Protein AF-A0A947ZDE8-F1 (afdb_monomer)

Sequence (44 aa):
SEWIGISHRLIAHGRKVCVARNPRCHDCPLVPYCPQGNHHLVSP

Secondary structure (DSSP, 8-state):
-HHHHHHHHHHHHHHHTS-TTS--GGG-TTGGG-HHHHHHHH--

pLDDT: mean 94.07, std 6.81, range [60.81, 98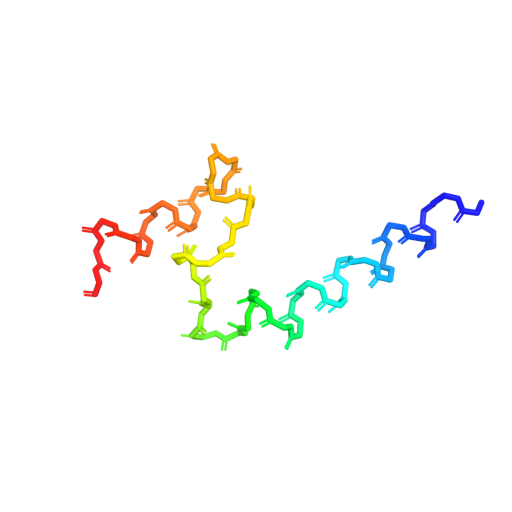.0]

Nearest PDB structures (foldseek):
  4uob-assembly1_A  TM=8.533E-01  e=5.949E-02  Deinococcus radiodurans R1 = ATCC 13939 = DSM 20539
  2abk-assembly1_A  T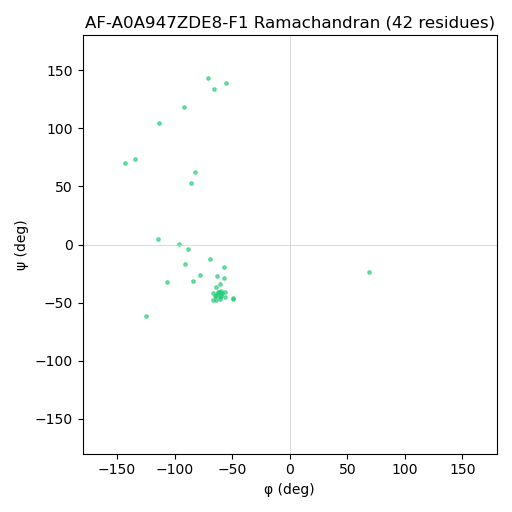M=9.239E-01  e=1.072E-01  Escherichia coli
  8a5g-assembly1_A  TM=8.715E-01  e=9.254E-02  Deinococcus radiodurans R1 = ATCC 13939 = DSM 20539
  7rdt-assembly1_A  TM=8.902E-01  e=1.796E-01  Homo sapiens
  5kn9-assembly1_A  TM=8.229E-01  e=2.595E-01  Geobacillus stearothermophilus

Radius of gyration: 11.53 Å; Cα contacts (8 Å, |Δi|>4): 23; chains: 1; bounding box: 27×15×30 Å

Mean predicted aligned error: 2.94 Å

Foldseek 3Di:
DVVVVVVVVVVVCCVPAVDPPDGNLVPDPCNVVDPVSVVVVVPD

Solvent-accessible surface area (backbone atoms only — not comparable to full-atom values): 2702 Å² total; per-residue (Å²): 113,67,69,61,57,49,51,52,51,52,53,51,41,35,72,74,34,56,27,84,102,64,52,43,42,96,80,37,90,56,34,95,78,30,73,66,37,48,48,52,72,79,58,118

Structure (mmCIF, N/CA/C/O backbone):
data_AF-A0A947ZDE8-F1
#
_entry.id   AF-A0A947ZDE8-F1
#
loop_
_atom_site.group_PDB
_atom_site.id
_atom_site.type_symbol
_atom_site.label_atom_id
_atom_site.label_alt_id
_atom_site.label_comp_id
_atom_site.label_asym_id
_atom_site.label_entity_id
_atom_site.label_seq_id
_atom_site.pdbx_PDB_ins_code
_atom_site.Cartn_x
_atom_site.Cartn_y
_atom_site.Cartn_z
_atom_site.occupancy
_atom_site.B_iso_or_equiv
_atom_site.auth_seq_id
_atom_site.auth_comp_id
_atom_site.auth_asym_id
_atom_site.auth_atom_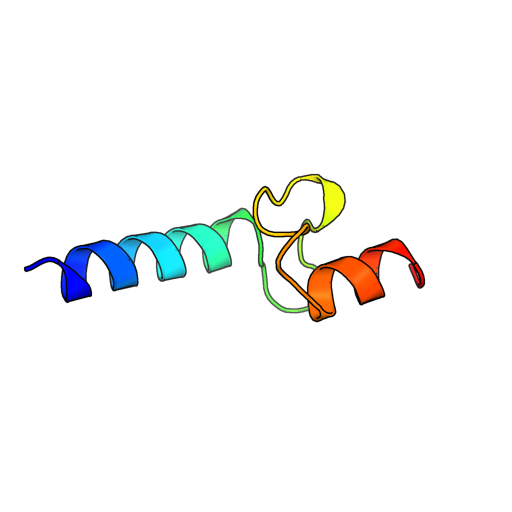id
_atom_site.pdbx_PDB_model_num
ATOM 1 N N . SER A 1 1 ? 13.743 -5.322 -16.138 1.00 79.12 1 SER A N 1
ATOM 2 C CA . SER A 1 1 ? 12.347 -5.799 -16.270 1.00 79.12 1 SER A CA 1
ATOM 3 C C . SER A 1 1 ? 11.604 -5.817 -14.936 1.00 79.12 1 SER A C 1
ATOM 5 O O . SER A 1 1 ? 10.412 -5.536 -14.945 1.00 79.12 1 SER A O 1
ATOM 7 N N . GLU A 1 2 ? 12.270 -6.069 -13.801 1.00 92.31 2 GLU A N 1
ATOM 8 C CA . GLU A 1 2 ? 11.642 -6.129 -12.463 1.00 92.31 2 GLU A CA 1
ATOM 9 C C . GLU A 1 2 ? 10.723 -4.949 -12.115 1.00 92.31 2 GLU A C 1
ATOM 11 O O . GLU A 1 2 ? 9.584 -5.158 -11.699 1.00 92.31 2 GLU A O 1
ATOM 16 N N . TRP A 1 3 ? 11.166 -3.712 -12.365 1.00 96.56 3 TRP A N 1
ATOM 17 C CA . TRP A 1 3 ? 10.369 -2.508 -12.103 1.00 96.56 3 TRP A CA 1
ATOM 18 C C . TRP A 1 3 ? 9.013 -2.515 -12.819 1.00 96.56 3 TRP A C 1
ATOM 20 O O . TRP A 1 3 ? 8.002 -2.195 -12.205 1.00 96.56 3 TRP A O 1
ATOM 30 N N . ILE A 1 4 ? 8.966 -2.973 -14.074 1.00 96.62 4 ILE A N 1
ATOM 31 C CA . ILE A 1 4 ? 7.721 -3.080 -14.852 1.00 96.62 4 ILE A CA 1
AT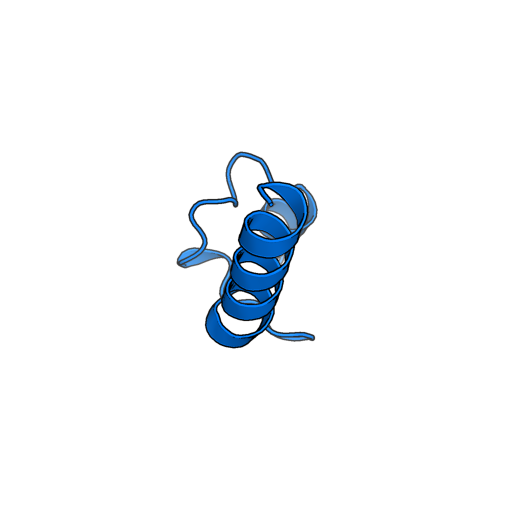OM 32 C C . ILE A 1 4 ? 6.778 -4.104 -14.205 1.00 96.62 4 ILE A C 1
ATOM 34 O O . ILE A 1 4 ? 5.585 -3.851 -14.038 1.00 96.62 4 ILE A O 1
ATOM 38 N N . GLY A 1 5 ? 7.316 -5.255 -13.794 1.00 97.62 5 GLY A N 1
ATOM 39 C CA . GLY A 1 5 ? 6.540 -6.294 -13.118 1.00 97.62 5 GLY A CA 1
ATOM 40 C C . GLY A 1 5 ? 5.982 -5.836 -11.768 1.00 97.62 5 GLY A C 1
ATOM 41 O O . GLY A 1 5 ? 4.859 -6.200 -11.411 1.00 97.62 5 GLY A O 1
ATOM 42 N N . ILE A 1 6 ? 6.739 -5.027 -11.024 1.00 97.00 6 ILE A N 1
ATOM 43 C CA . ILE A 1 6 ? 6.284 -4.404 -9.775 1.00 97.00 6 ILE A CA 1
ATOM 44 C C . ILE A 1 6 ? 5.176 -3.386 -10.064 1.00 97.00 6 ILE A C 1
ATOM 46 O O . ILE A 1 6 ? 4.120 -3.452 -9.435 1.00 97.00 6 ILE A O 1
ATOM 50 N N . SER A 1 7 ? 5.354 -2.504 -11.051 1.00 97.56 7 SER A N 1
ATOM 51 C CA . SER A 1 7 ? 4.342 -1.513 -11.435 1.00 97.56 7 SER A CA 1
ATOM 52 C C . SER A 1 7 ? 3.008 -2.165 -11.802 1.00 97.56 7 SER A C 1
ATOM 54 O O . SER A 1 7 ? 1.964 -1.750 -11.301 1.00 97.56 7 SER A O 1
ATOM 56 N N . HIS A 1 8 ? 3.020 -3.236 -12.602 1.00 97.75 8 HIS A N 1
ATOM 57 C CA . HIS A 1 8 ? 1.797 -3.968 -12.940 1.00 97.75 8 HIS A CA 1
ATOM 58 C C . HIS A 1 8 ? 1.112 -4.578 -11.711 1.00 97.75 8 HIS A C 1
ATOM 60 O O . HIS A 1 8 ? -0.113 -4.497 -11.592 1.00 97.75 8 HIS A O 1
ATOM 66 N N . ARG A 1 9 ? 1.882 -5.148 -10.774 1.00 97.12 9 ARG A N 1
ATOM 67 C CA . ARG A 1 9 ? 1.342 -5.699 -9.520 1.00 97.12 9 ARG A CA 1
ATOM 68 C C . ARG A 1 9 ? 0.702 -4.615 -8.652 1.00 97.12 9 ARG A C 1
ATOM 70 O O . ARG A 1 9 ? -0.399 -4.829 -8.150 1.00 97.12 9 ARG A O 1
ATOM 77 N N . LEU A 1 10 ? 1.334 -3.447 -8.529 1.00 97.38 10 LEU A N 1
ATOM 78 C CA . LEU A 1 10 ? 0.783 -2.312 -7.780 1.00 97.38 10 LEU A CA 1
ATOM 79 C C . LEU A 1 10 ? -0.511 -1.783 -8.412 1.00 97.38 10 LEU A C 1
ATOM 81 O O . LEU A 1 10 ? -1.497 -1.581 -7.705 1.00 97.38 10 LEU A O 1
ATOM 85 N N . ILE A 1 11 ? -0.551 -1.640 -9.740 1.00 97.94 11 ILE A N 1
ATOM 86 C CA . ILE A 1 11 ? -1.765 -1.236 -10.467 1.00 97.94 11 ILE A CA 1
ATOM 87 C C . ILE A 1 11 ? -2.891 -2.252 -10.239 1.00 97.94 11 ILE A C 1
ATOM 89 O O . ILE A 1 11 ? -4.022 -1.874 -9.930 1.00 97.94 11 ILE A O 1
ATOM 93 N N . ALA A 1 12 ? -2.597 -3.549 -10.362 1.00 98.00 12 ALA A N 1
ATOM 94 C CA . ALA A 1 12 ? -3.580 -4.603 -10.132 1.00 98.00 12 ALA A CA 1
ATOM 95 C C . ALA A 1 12 ? -4.101 -4.597 -8.684 1.00 98.00 12 ALA A C 1
ATOM 97 O O . ALA A 1 12 ? -5.304 -4.752 -8.468 1.00 98.00 12 ALA A O 1
ATOM 98 N N . HIS A 1 13 ? -3.220 -4.375 -7.706 1.00 97.88 13 HIS A N 1
ATOM 99 C CA . HIS A 1 13 ? -3.584 -4.268 -6.296 1.00 97.88 13 HIS A CA 1
ATOM 100 C C . HIS A 1 13 ? -4.494 -3.061 -6.026 1.00 97.88 13 HIS A C 1
ATOM 102 O O . HIS A 1 13 ? -5.551 -3.225 -5.415 1.00 97.88 13 HIS A O 1
ATOM 108 N N . GLY A 1 14 ? -4.148 -1.875 -6.536 1.00 97.75 14 GLY A N 1
ATOM 109 C CA . GLY A 1 14 ? -4.974 -0.670 -6.395 1.00 97.75 14 GLY A CA 1
ATOM 110 C C . GLY A 1 14 ? -6.363 -0.817 -7.022 1.00 97.75 14 GLY A C 1
ATOM 111 O O . GLY A 1 14 ?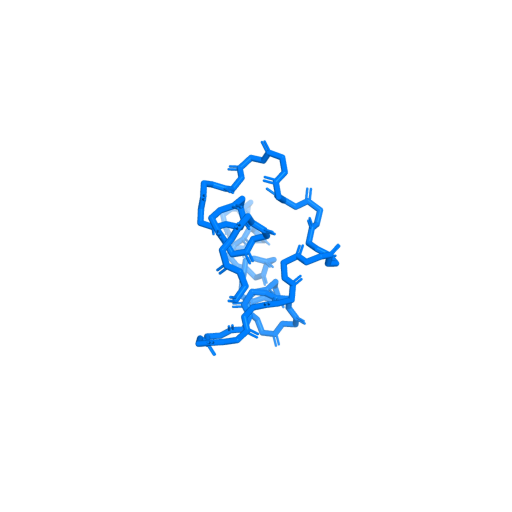 -7.349 -0.324 -6.490 1.00 97.75 14 GLY A O 1
ATOM 112 N N . ARG A 1 15 ? -6.481 -1.565 -8.124 1.00 97.88 15 ARG A N 1
ATOM 113 C CA . ARG A 1 15 ? -7.770 -1.791 -8.800 1.00 97.88 15 ARG A CA 1
ATOM 114 C C . ARG A 1 15 ? -8.666 -2.822 -8.113 1.00 97.88 15 ARG A C 1
ATOM 116 O O . ARG A 1 15 ? -9.874 -2.774 -8.315 1.00 97.88 15 ARG A O 1
ATOM 123 N N . LYS A 1 16 ? -8.094 -3.776 -7.371 1.00 97.38 16 LYS A N 1
ATOM 124 C CA . LYS A 1 16 ? -8.838 -4.908 -6.786 1.00 97.38 16 LYS A CA 1
ATOM 125 C C . LYS A 1 16 ? -9.034 -4.808 -5.273 1.00 97.38 16 LYS A C 1
ATOM 127 O O . LYS A 1 16 ? -10.038 -5.302 -4.771 1.00 97.38 16 LYS A O 1
ATOM 132 N N . VAL A 1 17 ? -8.079 -4.214 -4.559 1.00 97.50 17 V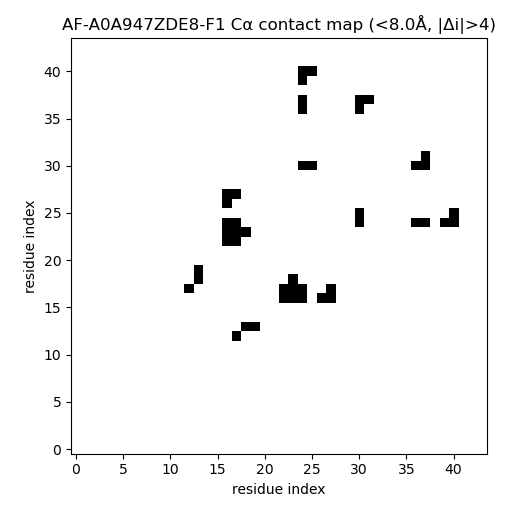AL A N 1
ATOM 133 C CA . VAL A 1 17 ? -8.014 -4.225 -3.088 1.00 97.50 17 VAL A CA 1
ATOM 134 C C . VAL A 1 17 ? -7.949 -2.804 -2.539 1.00 97.50 17 VAL A C 1
ATOM 136 O O . VAL A 1 17 ? -8.870 -2.374 -1.850 1.00 97.50 17 VAL A O 1
ATOM 139 N N . CYS A 1 18 ? -6.908 -2.042 -2.882 1.00 97.62 18 CYS A N 1
ATOM 140 C CA . CYS A 1 18 ? -6.731 -0.663 -2.413 1.00 97.62 18 CYS A CA 1
ATOM 141 C C . CYS A 1 18 ? -7.485 0.334 -3.315 1.00 97.62 18 CYS A C 1
ATOM 143 O O . CYS A 1 18 ? -6.902 1.264 -3.872 1.00 97.62 18 CYS A O 1
ATOM 145 N N . VAL A 1 19 ? -8.784 0.083 -3.515 1.00 97.06 19 VAL A N 1
ATOM 146 C CA . VAL A 1 19 ? -9.653 0.898 -4.374 1.00 97.06 19 VAL A CA 1
ATOM 147 C C . VAL A 1 19 ? -9.805 2.290 -3.767 1.00 97.06 19 VAL A C 1
ATOM 149 O O . VAL A 1 19 ? -10.047 2.437 -2.570 1.00 97.06 19 VAL A O 1
ATOM 152 N N . ALA A 1 20 ? -9.665 3.326 -4.596 1.00 95.56 20 ALA A N 1
ATOM 153 C CA . ALA A 1 20 ? -9.724 4.708 -4.138 1.00 95.56 20 ALA A CA 1
ATOM 154 C C . ALA A 1 20 ? -11.033 5.003 -3.385 1.00 95.56 20 ALA A C 1
ATOM 156 O O . ALA A 1 20 ? -12.111 4.598 -3.821 1.00 95.56 20 ALA A O 1
ATOM 157 N N . ARG A 1 21 ? -10.925 5.763 -2.286 1.00 92.44 21 ARG A N 1
ATOM 158 C CA . ARG A 1 21 ? -12.021 6.211 -1.398 1.00 92.44 21 ARG A CA 1
ATOM 159 C C . ARG A 1 21 ? -12.703 5.120 -0.565 1.00 92.44 21 ARG A C 1
ATOM 161 O O . ARG A 1 21 ? -13.252 5.458 0.472 1.00 92.44 21 ARG A O 1
ATOM 168 N N . ASN A 1 22 ? -12.658 3.854 -0.977 1.00 93.38 22 ASN A N 1
ATOM 169 C CA . ASN A 1 22 ? -13.217 2.735 -0.214 1.00 93.38 22 ASN A CA 1
ATOM 170 C C . ASN A 1 22 ? -12.331 1.479 -0.343 1.00 93.38 22 ASN A C 1
ATOM 172 O O . ASN A 1 22 ? -12.691 0.532 -1.051 1.00 93.38 22 ASN A O 1
ATOM 176 N N . PRO A 1 23 ? -11.133 1.482 0.267 1.00 96.69 23 PRO A N 1
ATOM 177 C CA . PRO A 1 23 ? -10.215 0.358 0.182 1.00 96.69 23 PRO A CA 1
ATOM 178 C C . PRO A 1 23 ? -10.735 -0.840 0.984 1.00 96.69 23 PRO A C 1
ATOM 180 O O . PRO A 1 23 ? -11.257 -0.707 2.089 1.00 96.69 23 PRO A O 1
ATOM 183 N N . ARG A 1 24 ? -10.517 -2.049 0.465 1.00 96.69 24 ARG A N 1
ATOM 184 C CA . ARG A 1 24 ? -10.861 -3.307 1.139 1.00 96.69 24 ARG A CA 1
ATOM 185 C C . ARG A 1 24 ? -9.768 -3.695 2.135 1.00 96.69 24 ARG A C 1
ATOM 187 O O . ARG A 1 24 ? -9.096 -4.708 1.962 1.00 96.69 24 ARG A O 1
ATOM 194 N N . CYS A 1 25 ? -9.542 -2.853 3.146 1.00 96.62 25 CYS A N 1
ATOM 195 C CA . CYS A 1 25 ? -8.430 -3.014 4.087 1.00 96.62 25 CYS A CA 1
ATOM 196 C C . CYS A 1 25 ? -8.483 -4.351 4.836 1.00 96.62 25 CYS A C 1
ATOM 198 O O . CYS A 1 25 ? -7.454 -5.001 4.925 1.00 96.62 25 CYS A O 1
ATOM 200 N N . HIS A 1 26 ? -9.657 -4.824 5.265 1.00 95.00 26 HIS A N 1
ATOM 201 C CA . HIS A 1 26 ? -9.795 -6.128 5.937 1.00 95.00 26 HIS A CA 1
ATOM 202 C C . HIS A 1 26 ? -9.272 -7.320 5.110 1.00 95.00 26 HIS A C 1
ATOM 204 O O . HIS A 1 26 ? -8.786 -8.289 5.683 1.00 95.00 26 HIS A O 1
ATOM 210 N N . ASP A 1 27 ? -9.315 -7.224 3.777 1.00 95.00 27 ASP A N 1
ATOM 211 C CA . ASP A 1 27 ? -8.877 -8.278 2.851 1.00 95.00 27 ASP A CA 1
ATOM 212 C C . ASP A 1 27 ? -7.428 -8.067 2.356 1.00 95.00 27 ASP A C 1
ATOM 214 O O . ASP A 1 27 ? -6.929 -8.814 1.509 1.00 95.00 27 ASP A O 1
ATOM 218 N N . CYS A 1 28 ? -6.747 -7.004 2.801 1.00 97.25 28 CYS A N 1
ATOM 219 C CA . CYS A 1 28 ? -5.478 -6.579 2.222 1.00 97.25 28 CYS A CA 1
ATOM 220 C C . CYS A 1 28 ? -4.273 -7.218 2.942 1.00 97.25 28 CYS A C 1
ATOM 222 O O . CYS A 1 28 ? -4.008 -6.901 4.102 1.00 97.25 28 CYS A O 1
ATOM 224 N N . PRO A 1 29 ? -3.444 -8.029 2.253 1.00 95.38 29 PRO A N 1
ATOM 225 C CA . PRO A 1 29 ? -2.289 -8.686 2.876 1.00 95.38 29 PRO A CA 1
ATOM 226 C C . PRO A 1 29 ? -1.170 -7.706 3.257 1.00 95.38 29 PRO A C 1
ATOM 228 O O . PRO A 1 29 ? -0.245 -8.069 3.975 1.00 95.38 29 PRO A O 1
ATOM 231 N N . LEU A 1 30 ? -1.235 -6.465 2.764 1.00 96.31 30 LEU A N 1
ATOM 232 C CA . LEU A 1 30 ? -0.260 -5.421 3.068 1.00 96.31 30 LEU A CA 1
ATOM 233 C C . LEU A 1 30 ? -0.620 -4.619 4.324 1.00 96.31 30 LEU A C 1
ATOM 235 O O . LEU A 1 30 ? 0.177 -3.775 4.719 1.00 96.31 30 LEU A O 1
ATOM 239 N N . VAL A 1 31 ? -1.774 -4.868 4.960 1.00 96.88 31 VAL A N 1
ATOM 240 C CA . VAL A 1 31 ? -2.203 -4.171 6.191 1.00 96.88 31 VAL A CA 1
ATOM 241 C C . VAL A 1 31 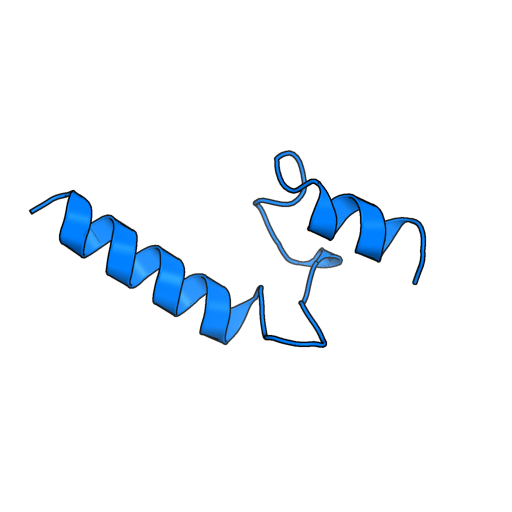? -1.133 -4.132 7.278 1.00 96.88 31 VAL A C 1
ATOM 243 O O . VAL A 1 31 ? -0.885 -3.035 7.773 1.00 96.88 31 VAL A O 1
ATOM 246 N N . PRO A 1 32 ? -0.425 -5.235 7.604 1.00 95.12 32 PRO A N 1
ATOM 247 C CA . PRO A 1 32 ? 0.616 -5.204 8.636 1.00 95.12 32 PRO A CA 1
ATOM 248 C C . PRO A 1 32 ? 1.728 -4.180 8.363 1.00 95.12 32 PRO A C 1
ATOM 250 O O . PRO A 1 32 ? 2.436 -3.775 9.279 1.00 95.12 32 PRO A O 1
ATOM 253 N N . TYR A 1 33 ? 1.862 -3.747 7.107 1.00 96.00 33 TYR A N 1
ATOM 254 C CA . TYR A 1 33 ? 2.852 -2.786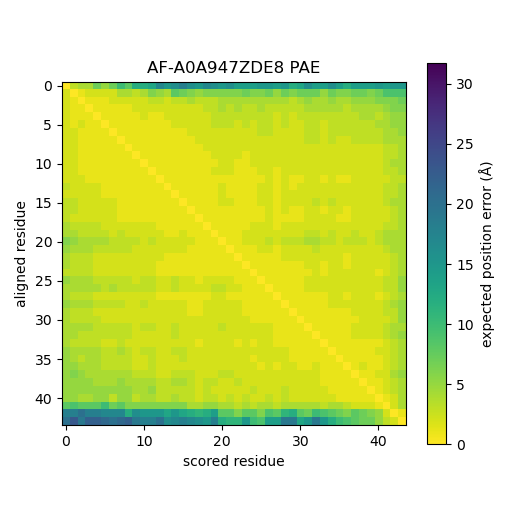 6.633 1.00 96.00 33 TYR A CA 1
ATOM 255 C C . TYR A 1 33 ? 2.221 -1.472 6.133 1.00 96.00 33 TYR A C 1
ATOM 257 O O . TYR A 1 33 ? 2.930 -0.625 5.594 1.00 96.00 33 TYR A O 1
ATOM 265 N N . CYS A 1 34 ? 0.901 -1.292 6.262 1.00 96.38 34 CYS A N 1
ATOM 266 C CA . CYS A 1 34 ? 0.156 -0.169 5.694 1.00 96.38 34 CYS A CA 1
ATOM 267 C C . CYS A 1 34 ? -0.410 0.741 6.800 1.00 96.38 34 CYS A C 1
ATOM 269 O O . CYS A 1 34 ? -1.446 0.416 7.384 1.00 96.38 34 CYS A O 1
ATOM 271 N N . PRO A 1 35 ? 0.187 1.924 7.046 1.00 95.44 35 PRO A N 1
ATOM 272 C CA . PRO A 1 35 ? -0.300 2.856 8.067 1.00 95.44 35 PRO A CA 1
ATOM 273 C C . PRO A 1 35 ? -1.747 3.303 7.824 1.00 95.44 35 PRO A C 1
ATOM 275 O O . PRO A 1 35 ? -2.557 3.337 8.746 1.00 95.44 35 PRO A O 1
ATOM 278 N N . GLN A 1 36 ? -2.088 3.576 6.561 1.00 94.75 36 GLN A N 1
ATOM 279 C CA . GLN A 1 36 ? -3.438 3.974 6.161 1.00 94.75 36 GLN A CA 1
ATOM 280 C C . GLN A 1 36 ? -4.445 2.837 6.367 1.00 94.75 36 GLN A C 1
ATOM 282 O O . GLN A 1 36 ? -5.549 3.071 6.847 1.00 94.75 36 GLN A O 1
ATOM 287 N N . GLY A 1 37 ? -4.063 1.601 6.029 1.00 95.62 37 GLY A N 1
ATOM 288 C CA . GLY A 1 37 ? -4.899 0.422 6.239 1.00 95.62 37 GLY A CA 1
ATOM 289 C C . GLY A 1 37 ? -5.221 0.215 7.714 1.00 95.62 37 GLY A C 1
ATOM 290 O O . GLY A 1 37 ? -6.385 0.045 8.055 1.00 95.62 37 GLY A O 1
ATOM 291 N N . ASN A 1 38 ? -4.221 0.333 8.590 1.00 93.19 38 ASN A N 1
ATOM 292 C CA . ASN A 1 38 ? -4.442 0.276 10.034 1.00 93.19 38 ASN A CA 1
ATOM 293 C C . ASN A 1 38 ? -5.394 1.378 10.510 1.00 93.19 38 ASN A C 1
ATOM 295 O O . ASN A 1 38 ? -6.306 1.080 11.274 1.00 93.19 38 ASN A O 1
ATOM 299 N N . HIS A 1 39 ? -5.247 2.613 10.014 1.00 92.69 39 HIS A N 1
ATOM 300 C CA . HIS A 1 39 ? -6.172 3.705 10.337 1.00 92.69 39 HIS A CA 1
ATOM 301 C C . HIS A 1 39 ? -7.620 3.386 9.922 1.00 92.69 39 HIS A C 1
ATOM 303 O O . HIS A 1 39 ? -8.539 3.568 10.713 1.00 92.69 39 HIS A O 1
ATOM 309 N N . HIS A 1 40 ? -7.829 2.844 8.717 1.00 91.62 40 HIS A N 1
ATOM 310 C CA . HIS A 1 40 ? -9.158 2.425 8.247 1.00 91.62 40 HIS A CA 1
ATOM 311 C C . HIS A 1 40 ? -9.784 1.294 9.073 1.00 91.62 40 HIS A C 1
ATOM 313 O O . HIS A 1 40 ? -11.003 1.173 9.102 1.00 91.62 40 HIS A O 1
ATOM 319 N N . LEU A 1 41 ? -8.976 0.445 9.712 1.00 90.56 41 LEU A N 1
ATOM 320 C CA . LEU A 1 41 ? -9.475 -0.663 10.530 1.00 90.56 41 LEU A CA 1
ATOM 321 C C . LEU A 1 41 ? -9.823 -0.233 11.960 1.00 90.56 41 LEU A C 1
ATOM 323 O O . LEU A 1 41 ? -10.733 -0.804 12.554 1.00 90.56 41 LEU A O 1
ATOM 327 N N . VAL A 1 42 ? -9.119 0.760 12.515 1.00 86.50 42 VAL A N 1
ATOM 328 C CA . VAL A 1 42 ? -9.363 1.265 13.882 1.00 86.50 42 VAL A CA 1
ATOM 329 C C . VAL A 1 42 ? -10.369 2.417 13.941 1.00 86.50 42 VAL A C 1
ATOM 331 O O . VAL A 1 42 ? -10.878 2.730 15.013 1.00 86.50 42 VAL A O 1
ATOM 334 N N . SER A 1 43 ? -10.649 3.072 12.815 1.00 74.94 43 SER A N 1
ATOM 335 C CA . SER A 1 43 ? -11.592 4.192 12.708 1.00 74.94 43 SER A CA 1
ATOM 336 C C . SER A 1 43 ? -12.506 3.992 11.492 1.00 74.94 43 SER A C 1
ATOM 3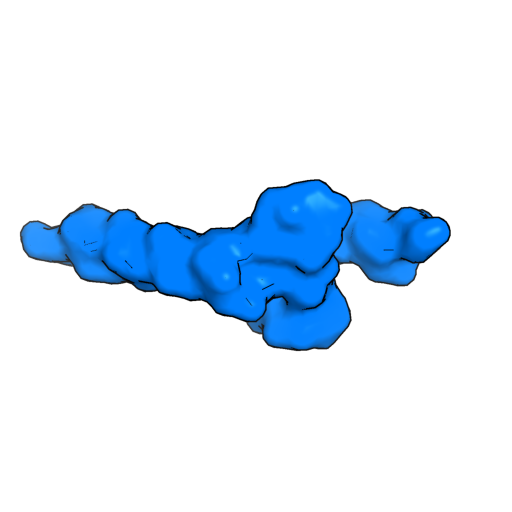38 O O . SER A 1 43 ? -12.273 4.632 10.463 1.00 74.94 43 SER A O 1
ATOM 340 N N . PRO A 1 44 ? -13.466 3.049 11.575 1.00 60.81 44 PRO A N 1
ATOM 341 C CA . PRO A 1 44 ? -14.375 2.731 10.475 1.00 60.81 44 PRO A CA 1
ATOM 342 C C . PRO A 1 44 ? -15.358 3.865 10.157 1.00 60.81 44 PRO A C 1
ATOM 344 O O . PRO A 1 44 ? -15.785 4.575 11.097 1.00 60.81 44 PRO A O 1
#